Protein AF-B1VE15-F1 (afdb_monomer_lite)

pLDDT: mean 81.89, std 14.72, range [40.34, 94.31]

Sequence (156 aa):
MTAEQAPDRPLWLIVVALVIYGVGLGLASAQLTSLVLKDVPVEQSGQGSATQSTVRQLGSALGAAMAGAMLSAGMAFHSRDLTGTTAQLADAARSSAGSAIPAMRGQGVPGQVLDPVVAAFASGTRWALVSAIAALVIGFLAAFMVSKASRGDVHN

Secondary structure (DSSP, 8-state):
----------HHHHHHHHHHHHHHHHHHHHHHHHHHSTT--GGGHHHHHHHHHHHHHHHHHHHHHHHHHHHHHHHHHHSTT--HHHHHHHHHHHHTTTTHHHHHHHTT--HHHHHHHHHHHHHHHHHHHHHHHHHHHHHHHHHHHHHHHHHHTT--

InterPro domains:
  IPR020846 Major facilitator superfamily domain [PS50850] (1-151)
  IPR036259 MFS transporter superfamily [G3DSA:1.20.1250.20] (5-87)
  IPR036259 MFS transporter superfamily [SSF103473] (7-151)

Foldseek 3Di:
DDDPPPDDPDVVVVVVVVVVVVVVVVVVVVVVVVVQPPPDDPVCVVVSVVVVVVVVVVVVVVLVVLLLVLLLVQLCVLCVPPDDPLSVVLVVCSVVVNPCLVVCVVVVPDCVSSVSSVVSNVRSNVRSVVVVVVVVVVVVVVVVVVVVVVVVVVPD

Radius of gyration: 22.18 Å; chains: 1; bounding box: 49×28×73 Å

Structure (mmCIF, N/CA/C/O backbone):
data_AF-B1VE15-F1
#
_entry.id   AF-B1VE15-F1
#
loop_
_atom_site.group_PDB
_atom_site.id
_atom_site.type_symbol
_atom_site.label_atom_id
_atom_site.label_alt_id
_atom_site.label_comp_id
_atom_site.label_asym_id
_atom_site.label_entity_id
_atom_site.label_seq_id
_atom_site.pdbx_PDB_ins_code
_atom_site.Cartn_x
_atom_site.Cartn_y
_atom_site.Cartn_z
_atom_site.occupancy
_atom_site.B_iso_or_equiv
_atom_site.auth_seq_id
_atom_site.auth_comp_id
_atom_site.auth_asym_id
_atom_site.auth_atom_id
_atom_site.pdbx_PDB_model_num
ATOM 1 N N . MET A 1 1 ? 6.880 -2.997 -36.773 1.00 42.78 1 MET A N 1
ATOM 2 C CA . MET A 1 1 ? 5.668 -2.385 -36.189 1.00 42.78 1 MET A CA 1
ATOM 3 C C . MET A 1 1 ? 4.625 -3.484 -36.055 1.00 42.78 1 MET A C 1
ATOM 5 O O . MET A 1 1 ? 3.838 -3.685 -36.966 1.00 42.78 1 MET A O 1
ATOM 9 N N . THR A 1 2 ? 4.687 -4.269 -34.984 1.00 41.69 2 THR A N 1
ATOM 10 C CA . THR A 1 2 ? 3.755 -5.377 -34.724 1.00 41.69 2 THR A CA 1
ATOM 11 C C . THR A 1 2 ? 3.326 -5.283 -33.272 1.00 41.69 2 THR A C 1
ATOM 13 O O . THR A 1 2 ? 4.162 -5.147 -32.384 1.00 41.69 2 THR A O 1
ATOM 16 N N . ALA A 1 3 ? 2.013 -5.247 -33.091 1.00 40.34 3 ALA A N 1
ATOM 17 C CA . ALA A 1 3 ? 1.316 -5.003 -31.848 1.00 40.34 3 ALA A CA 1
ATOM 18 C C . ALA A 1 3 ? 1.652 -6.056 -30.786 1.00 40.34 3 ALA A C 1
ATOM 20 O O . ALA A 1 3 ? 1.286 -7.220 -30.922 1.00 40.34 3 ALA A O 1
ATOM 21 N N . GLU A 1 4 ? 2.286 -5.624 -29.700 1.00 42.69 4 GLU A N 1
ATOM 22 C CA . GLU A 1 4 ? 2.275 -6.359 -28.439 1.00 42.69 4 GLU A CA 1
ATOM 23 C C . GLU A 1 4 ? 1.023 -5.911 -27.670 1.00 42.69 4 GLU A C 1
ATOM 25 O O . GLU A 1 4 ? 1.048 -5.012 -26.831 1.00 42.69 4 GLU A O 1
ATOM 30 N N . GLN A 1 5 ? -0.130 -6.478 -28.042 1.00 44.19 5 GLN A N 1
ATOM 31 C CA . GLN A 1 5 ? -1.324 -6.414 -27.207 1.00 44.19 5 GLN A CA 1
ATOM 32 C C . GLN A 1 5 ? -1.067 -7.282 -25.973 1.00 44.19 5 GLN A C 1
ATOM 34 O O . GLN A 1 5 ? -1.292 -8.491 -25.985 1.00 44.19 5 GLN A O 1
ATOM 39 N N . ALA A 1 6 ? -0.593 -6.663 -24.892 1.00 49.84 6 ALA A N 1
ATOM 40 C CA . ALA A 1 6 ? -0.838 -7.208 -23.565 1.00 49.84 6 ALA A CA 1
ATOM 41 C C . ALA A 1 6 ? -2.366 -7.354 -23.428 1.00 49.84 6 ALA A C 1
ATOM 43 O O . ALA A 1 6 ? -3.071 -6.390 -23.726 1.00 49.84 6 ALA A O 1
ATOM 44 N N . PRO A 1 7 ? -2.904 -8.528 -23.056 1.00 51.62 7 PRO A N 1
ATOM 45 C CA . PRO A 1 7 ? -4.339 -8.765 -23.081 1.00 51.62 7 PRO A CA 1
ATOM 46 C C . PRO A 1 7 ? -5.034 -7.713 -22.221 1.00 51.62 7 PRO A C 1
ATOM 48 O O . PRO A 1 7 ? -4.758 -7.593 -21.023 1.00 51.62 7 PRO A O 1
ATOM 51 N N . ASP A 1 8 ? -5.903 -6.944 -22.872 1.00 52.78 8 ASP A N 1
ATOM 52 C CA . ASP A 1 8 ? -6.779 -5.950 -22.278 1.00 52.78 8 ASP A CA 1
ATOM 53 C C . ASP A 1 8 ? -7.481 -6.571 -21.068 1.00 52.78 8 ASP A C 1
ATOM 55 O O . ASP A 1 8 ? -8.455 -7.309 -21.212 1.00 52.78 8 ASP A O 1
ATOM 59 N N . ARG A 1 9 ? -7.009 -6.288 -19.845 1.00 62.22 9 ARG A N 1
ATOM 60 C CA . ARG A 1 9 ? -7.892 -6.422 -18.687 1.00 62.22 9 ARG A CA 1
ATOM 61 C C . ARG A 1 9 ? -8.934 -5.332 -18.863 1.00 62.22 9 ARG A C 1
ATOM 63 O O . ARG A 1 9 ? -8.558 -4.158 -18.826 1.00 62.22 9 ARG A O 1
ATOM 70 N N . PRO A 1 10 ? -10.214 -5.677 -19.053 1.00 77.12 10 PRO A N 1
ATOM 71 C CA . PRO A 1 10 ? -11.214 -4.663 -19.280 1.00 77.12 10 PRO A CA 1
ATOM 72 C C . PRO A 1 10 ? -11.221 -3.681 -18.108 1.00 77.12 10 PRO A C 1
ATOM 74 O O . PRO A 1 10 ? -11.454 -4.083 -16.967 1.00 77.12 10 PRO A O 1
ATOM 77 N N . LEU A 1 11 ? -10.978 -2.394 -18.373 1.00 77.69 11 LEU A N 1
ATOM 78 C CA . LEU A 1 11 ? -10.994 -1.351 -17.339 1.00 77.69 11 LEU A CA 1
ATOM 79 C C . LEU A 1 11 ? -12.317 -1.353 -16.556 1.00 77.69 11 LEU A C 1
ATOM 81 O O . LEU A 1 11 ? -12.332 -1.054 -15.365 1.00 77.69 11 LEU A O 1
ATOM 85 N N . TRP A 1 12 ? -13.411 -1.781 -17.193 1.00 84.12 12 TRP A N 1
ATOM 86 C CA . TRP A 1 12 ? -14.711 -1.933 -16.547 1.00 84.12 12 TRP A CA 1
ATOM 87 C C . TRP A 1 12 ? -14.702 -2.942 -15.391 1.00 84.12 12 TRP A C 1
ATOM 89 O O . TRP A 1 12 ? -15.396 -2.710 -14.408 1.00 84.12 12 TRP A O 1
ATOM 99 N N . LEU A 1 13 ? -13.890 -4.007 -15.435 1.00 84.75 13 LEU A N 1
ATOM 100 C CA . LEU A 1 13 ? -13.766 -4.946 -14.311 1.00 84.75 13 LEU A CA 1
ATOM 101 C C . LEU A 1 13 ? -13.132 -4.276 -13.092 1.00 84.75 13 LEU A C 1
ATOM 103 O O . LEU A 1 13 ? -13.568 -4.508 -11.968 1.00 84.75 13 LEU A O 1
ATOM 107 N N . ILE A 1 14 ? -12.127 -3.425 -13.314 1.00 80.81 14 ILE A N 1
ATOM 108 C CA . ILE A 1 14 ? -11.476 -2.658 -12.246 1.00 80.81 14 ILE A CA 1
ATOM 109 C C . ILE A 1 14 ? -12.481 -1.674 -11.640 1.00 80.81 14 ILE A C 1
ATOM 111 O O . ILE A 1 14 ? -12.610 -1.609 -10.419 1.00 80.81 14 ILE A O 1
ATOM 115 N N . VAL A 1 15 ? -13.237 -0.965 -12.486 1.00 86.25 15 VAL A N 1
ATOM 116 C CA . VAL A 1 15 ? -14.290 -0.034 -12.050 1.00 86.25 15 VAL A CA 1
ATOM 117 C C . VAL A 1 15 ? -15.361 -0.759 -11.235 1.00 86.25 15 VAL A C 1
ATOM 119 O O . VAL A 1 15 ? -15.682 -0.321 -10.135 1.00 86.25 15 VAL A O 1
ATOM 122 N N . VAL A 1 16 ? -15.879 -1.890 -11.720 1.00 90.75 16 VAL A N 1
ATOM 123 C CA . VAL A 1 16 ? -16.897 -2.679 -11.008 1.00 90.75 16 VAL A CA 1
ATOM 124 C C . VAL A 1 16 ? -16.363 -3.194 -9.670 1.00 90.75 16 VAL A C 1
ATOM 126 O O . VAL A 1 16 ? -17.049 -3.073 -8.656 1.00 90.75 16 VAL A O 1
ATOM 129 N N . ALA A 1 17 ? -15.129 -3.702 -9.629 1.00 85.44 17 ALA A N 1
ATOM 130 C CA . ALA A 1 17 ? -14.503 -4.142 -8.385 1.00 85.44 17 ALA A CA 1
ATOM 131 C C . ALA A 1 17 ? -14.350 -2.991 -7.373 1.00 85.44 17 ALA A C 1
ATOM 133 O O . ALA A 1 17 ? -14.656 -3.169 -6.195 1.00 85.44 17 ALA A O 1
ATOM 134 N N . LEU A 1 18 ? -13.942 -1.801 -7.831 1.00 84.81 18 LEU A N 1
ATOM 135 C CA . LEU A 1 18 ? -13.853 -0.588 -7.009 1.00 84.81 18 LEU A CA 1
ATOM 136 C C . LEU A 1 18 ? -15.219 -0.134 -6.488 1.00 84.81 18 LEU A C 1
ATOM 138 O O . LEU A 1 18 ? -15.315 0.257 -5.326 1.00 84.81 18 LEU A O 1
ATOM 142 N N . VAL A 1 19 ? -16.271 -0.210 -7.308 1.00 90.31 19 VAL A N 1
ATOM 143 C CA . VAL A 1 19 ? -17.644 0.121 -6.895 1.00 90.31 19 VAL A CA 1
ATOM 144 C C . VAL A 1 19 ? -18.121 -0.839 -5.810 1.00 90.31 19 VAL A C 1
ATOM 146 O O . VAL A 1 19 ? -18.572 -0.389 -4.759 1.00 90.31 19 VAL A O 1
ATOM 149 N N . ILE A 1 20 ? -17.976 -2.150 -6.018 1.00 90.94 20 ILE A N 1
ATOM 150 C CA . ILE A 1 20 ? -18.370 -3.165 -5.029 1.00 90.94 20 ILE A CA 1
ATOM 151 C C . ILE A 1 20 ? -17.588 -2.974 -3.725 1.00 90.94 20 ILE A C 1
ATOM 153 O O . ILE A 1 20 ? -18.182 -2.979 -2.645 1.00 90.94 20 ILE A O 1
ATOM 157 N N . TYR A 1 21 ? -16.274 -2.752 -3.819 1.00 82.06 21 TYR A N 1
ATOM 158 C CA . TYR A 1 21 ? -15.430 -2.464 -2.662 1.00 82.06 21 TYR A CA 1
ATOM 159 C C . TYR A 1 21 ? -15.886 -1.197 -1.925 1.00 82.06 21 TYR A C 1
ATOM 161 O O . TYR A 1 21 ? -16.049 -1.231 -0.709 1.00 82.06 21 TYR A O 1
ATOM 169 N N . GLY A 1 22 ? -16.151 -0.102 -2.644 1.00 84.69 22 GLY A N 1
ATOM 170 C CA . GLY A 1 22 ? -16.609 1.160 -2.063 1.00 84.69 22 GLY A CA 1
ATOM 171 C C . GLY A 1 22 ? -17.968 1.043 -1.371 1.00 84.69 22 GLY A C 1
ATOM 172 O O . GLY A 1 22 ? -18.136 1.551 -0.264 1.00 84.69 22 GLY A O 1
ATOM 173 N N . VAL A 1 23 ? -18.914 0.320 -1.976 1.00 86.75 23 VAL A N 1
ATOM 174 C CA . VAL A 1 23 ? -20.232 0.054 -1.378 1.00 86.75 23 VAL A CA 1
ATOM 175 C C . VAL A 1 23 ? -20.091 -0.794 -0.114 1.00 86.75 23 VAL A C 1
ATOM 177 O O . VAL A 1 23 ? -20.632 -0.427 0.930 1.00 86.75 23 VAL A O 1
ATOM 180 N N . GLY A 1 24 ? -19.329 -1.889 -0.170 1.00 81.38 24 GLY A N 1
ATOM 181 C CA . GLY A 1 24 ? -19.087 -2.746 0.993 1.00 81.38 24 GLY A CA 1
ATOM 182 C C . GLY A 1 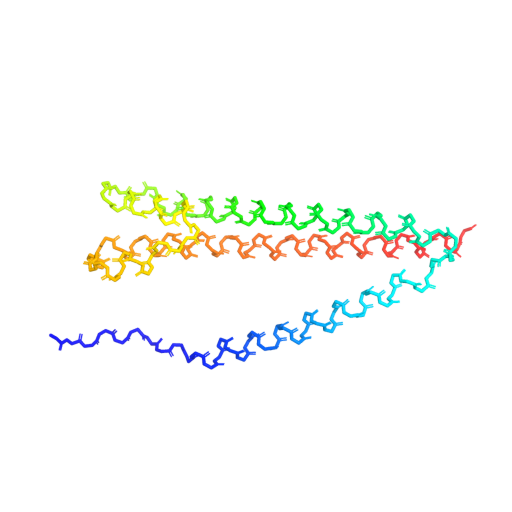24 ? -18.398 -1.996 2.135 1.00 81.38 24 GLY A C 1
ATOM 183 O O . GLY A 1 24 ? -18.829 -2.083 3.286 1.00 81.38 24 GLY A O 1
ATOM 184 N N . LEU A 1 25 ? -17.376 -1.201 1.810 1.00 80.31 25 LEU A N 1
ATOM 185 C CA . LEU A 1 25 ? -16.649 -0.374 2.771 1.00 80.31 25 LEU A CA 1
ATOM 186 C C . LEU A 1 25 ? -17.558 0.694 3.403 1.00 80.31 25 LEU A C 1
ATOM 188 O O . LEU A 1 25 ? -17.500 0.906 4.614 1.00 80.31 25 LEU A O 1
ATOM 192 N N . GLY A 1 26 ? -18.429 1.328 2.611 1.00 79.62 26 GLY A N 1
ATOM 193 C CA . GLY A 1 26 ? -19.396 2.318 3.089 1.00 79.62 26 GLY A CA 1
ATOM 194 C C . GLY A 1 26 ? -20.421 1.724 4.055 1.00 79.62 26 GLY A C 1
ATOM 195 O O . GLY A 1 26 ? -20.639 2.273 5.136 1.00 79.62 26 GLY A O 1
ATOM 196 N N . LEU A 1 27 ? -20.992 0.564 3.713 1.00 76.31 27 LEU A N 1
ATOM 197 C CA . LEU A 1 27 ? -21.938 -0.147 4.578 1.00 76.31 27 LEU A CA 1
ATOM 198 C C . LEU A 1 27 ? -21.280 -0.597 5.891 1.00 76.31 27 LEU A C 1
ATOM 200 O O . LEU A 1 27 ? -21.853 -0.396 6.963 1.00 76.31 27 LEU A O 1
ATOM 204 N N . ALA A 1 28 ? -20.064 -1.146 5.830 1.00 72.81 28 ALA A N 1
ATOM 205 C CA . ALA A 1 28 ? -19.319 -1.555 7.020 1.00 72.81 28 ALA A CA 1
ATOM 206 C C . ALA A 1 28 ? -18.996 -0.363 7.938 1.00 72.81 28 ALA A C 1
ATOM 208 O O . ALA A 1 28 ? -19.206 -0.433 9.151 1.00 72.81 28 ALA A O 1
ATOM 209 N N . SER A 1 29 ? -18.535 0.752 7.362 1.00 67.19 29 SER A N 1
ATOM 210 C CA . SER A 1 29 ? -18.187 1.957 8.122 1.00 67.19 29 SER A CA 1
ATOM 211 C C . SER A 1 29 ? -19.412 2.614 8.772 1.00 67.19 29 SER A C 1
ATOM 213 O O . SER A 1 29 ? -19.316 3.115 9.896 1.00 67.19 29 SER A O 1
ATOM 215 N N . ALA A 1 30 ? -20.563 2.603 8.092 1.00 63.97 30 ALA A N 1
ATOM 216 C CA . ALA A 1 30 ? -21.812 3.136 8.631 1.00 63.97 30 ALA A CA 1
ATOM 217 C C . ALA A 1 30 ? -22.303 2.312 9.834 1.00 63.97 30 ALA A C 1
ATOM 219 O O . ALA A 1 30 ? -22.587 2.873 10.892 1.00 63.97 30 ALA A O 1
ATOM 220 N N . GLN A 1 31 ? -22.321 0.979 9.712 1.00 59.81 31 GLN A N 1
ATOM 221 C CA . GLN A 1 31 ? -22.817 0.093 10.773 1.00 59.81 31 GLN A CA 1
ATOM 222 C C . GLN A 1 31 ? -21.912 0.081 12.015 1.00 59.81 31 GLN A C 1
ATOM 224 O O . GLN A 1 31 ? -22.415 0.043 13.139 1.00 59.81 31 GLN A O 1
ATOM 229 N N . LEU A 1 32 ? -20.588 0.180 11.840 1.00 57.94 32 LEU A N 1
ATOM 230 C CA . LEU A 1 32 ? -19.645 0.256 12.962 1.00 57.94 32 LEU A CA 1
ATOM 231 C C . LEU A 1 32 ? -19.869 1.514 13.818 1.00 57.94 32 LEU A C 1
ATOM 233 O O . LEU A 1 32 ? -19.794 1.45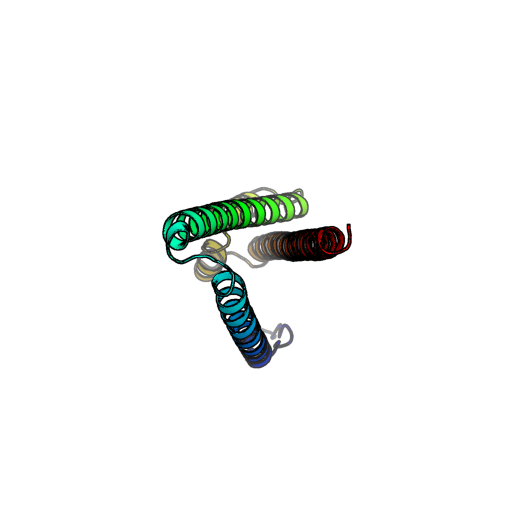2 15.042 1.00 57.94 32 LEU A O 1
ATOM 237 N N . THR A 1 33 ? -20.198 2.641 13.181 1.00 59.72 33 THR A N 1
ATOM 238 C CA . THR A 1 33 ? -20.452 3.913 13.877 1.00 59.72 33 THR A CA 1
ATOM 239 C C . THR A 1 33 ? -21.720 3.838 14.733 1.00 59.72 33 THR A C 1
ATOM 241 O O . THR A 1 33 ? -21.715 4.279 15.882 1.00 59.72 33 THR A O 1
ATOM 244 N N . SER A 1 34 ? -22.791 3.229 14.212 1.00 56.78 34 SER A N 1
ATOM 245 C CA . SER A 1 34 ? -24.051 3.056 14.949 1.00 56.78 34 SER A CA 1
ATOM 246 C C . SER A 1 34 ? -23.948 2.073 16.119 1.00 56.78 34 SER A C 1
ATOM 248 O O . SER A 1 34 ? -24.633 2.260 17.121 1.00 56.78 34 SER A O 1
ATOM 250 N N . LEU A 1 35 ? -23.093 1.049 16.024 1.00 57.03 35 LEU A N 1
ATOM 251 C CA . LEU A 1 35 ? -22.870 0.087 17.111 1.00 57.03 35 LEU A CA 1
ATOM 252 C C . LEU A 1 35 ? -22.072 0.683 18.278 1.00 57.03 35 LEU A C 1
ATOM 254 O O . LEU A 1 35 ? -22.370 0.377 19.426 1.00 57.03 35 LEU A O 1
ATOM 258 N N . VAL A 1 36 ? -21.093 1.551 18.006 1.00 54.94 36 VAL A N 1
ATOM 259 C CA . VAL A 1 36 ? -20.239 2.149 19.050 1.00 54.94 36 VAL A CA 1
ATOM 260 C C . VAL A 1 36 ? -20.978 3.198 19.890 1.00 54.94 36 VAL A C 1
ATOM 262 O O . VAL A 1 36 ? -20.699 3.335 21.077 1.00 54.94 36 VAL A O 1
ATOM 265 N N . LEU A 1 37 ? -21.940 3.926 19.314 1.00 53.16 37 LEU A N 1
ATOM 266 C CA . LEU A 1 37 ? -22.661 4.993 20.025 1.00 53.16 37 LEU A CA 1
ATOM 267 C C . LEU A 1 37 ? -23.848 4.511 20.871 1.00 53.16 37 LEU A C 1
ATOM 269 O O . LEU A 1 37 ? -24.384 5.297 21.647 1.00 53.16 37 LEU A O 1
ATOM 273 N N . LYS A 1 38 ? -24.278 3.253 20.723 1.00 51.66 38 LYS A N 1
ATOM 274 C CA . LYS A 1 38 ? -25.474 2.744 21.409 1.00 51.66 38 LYS A CA 1
ATOM 275 C C . LYS A 1 38 ? -25.295 2.641 22.930 1.00 51.66 38 LYS A C 1
ATOM 277 O O . LYS A 1 38 ? -26.267 2.827 23.655 1.00 51.66 38 LYS A O 1
ATOM 282 N N . ASP A 1 39 ? -24.071 2.396 23.396 1.00 53.72 39 ASP A N 1
ATOM 283 C CA . ASP A 1 39 ? -23.802 2.008 24.787 1.00 53.72 39 ASP A CA 1
ATOM 284 C C . ASP A 1 39 ? -23.015 3.068 25.591 1.00 53.72 39 ASP A C 1
ATOM 286 O O . ASP A 1 39 ? -22.520 2.772 26.677 1.00 53.72 39 ASP A O 1
ATOM 290 N N . VAL A 1 40 ? -22.886 4.310 25.093 1.00 55.72 40 VAL A N 1
ATOM 291 C CA . VAL A 1 40 ? -22.119 5.374 25.776 1.00 55.72 40 VAL A CA 1
ATOM 292 C C . VAL A 1 40 ? -23.060 6.363 26.486 1.00 55.72 40 VAL A C 1
ATOM 294 O O . VAL A 1 40 ? -23.796 7.084 25.809 1.00 55.72 40 VAL A O 1
ATOM 297 N N . PRO A 1 41 ? -23.028 6.456 27.833 1.00 58.28 41 PRO A N 1
ATOM 298 C CA . PRO A 1 41 ? -23.737 7.489 28.588 1.00 58.28 41 PRO A CA 1
ATOM 299 C C . PRO A 1 41 ? -23.366 8.889 28.088 1.00 58.28 41 PRO A C 1
ATOM 301 O O . PRO A 1 41 ? -22.194 9.172 27.812 1.00 58.28 41 PRO A O 1
ATOM 304 N N . VAL A 1 42 ? -24.354 9.777 27.979 1.00 62.03 42 VAL A N 1
ATOM 305 C CA . VAL A 1 42 ? -24.212 11.092 27.329 1.00 62.03 42 VAL A CA 1
ATOM 306 C C . VAL A 1 42 ? -23.100 11.926 27.982 1.00 62.03 42 VAL A C 1
ATOM 308 O O . VAL A 1 42 ? -22.356 12.612 27.276 1.00 62.03 42 VAL A O 1
ATOM 311 N N . GLU A 1 43 ? -22.899 11.782 29.296 1.00 66.31 43 GLU A N 1
ATOM 312 C CA . GLU A 1 43 ? -21.869 12.474 30.082 1.00 66.31 43 GLU A CA 1
ATOM 313 C C . GLU A 1 43 ? -20.423 12.054 29.746 1.00 66.31 43 GLU A C 1
ATOM 315 O O . GLU A 1 43 ? -19.497 12.836 29.958 1.00 66.31 43 GLU A O 1
ATOM 320 N N . GLN A 1 44 ? -20.199 10.850 29.204 1.00 64.88 44 GLN A N 1
ATOM 321 C CA . GLN A 1 44 ? -18.858 10.331 28.863 1.00 64.88 44 GLN A CA 1
ATOM 322 C C . GLN A 1 44 ? -18.574 10.325 27.353 1.00 64.88 44 GLN A C 1
ATOM 324 O O . GLN A 1 44 ? -17.449 10.051 26.923 1.00 64.88 44 GLN A O 1
ATOM 329 N N . SER A 1 45 ? -19.569 10.687 26.540 1.00 70.75 45 SER A N 1
ATOM 330 C CA . SER A 1 45 ? -19.489 10.723 25.073 1.00 70.75 45 SER A CA 1
ATOM 331 C C . SER A 1 45 ? -18.319 11.565 24.540 1.00 70.75 45 SER A C 1
ATOM 333 O O . SER A 1 45 ? -17.676 11.178 23.563 1.00 70.75 45 SER A O 1
ATOM 335 N N . GLY A 1 46 ? -17.975 12.667 25.219 1.00 78.94 46 GLY A N 1
ATOM 336 C CA . GLY A 1 46 ? -16.839 13.522 24.862 1.00 78.94 46 GLY A CA 1
ATOM 337 C C . GLY A 1 46 ? -15.479 12.831 25.013 1.00 78.94 46 GLY A C 1
ATOM 338 O O . GLY A 1 46 ? -14.646 12.903 24.109 1.00 78.94 46 GLY A O 1
ATOM 339 N N . GLN A 1 47 ? -15.262 12.106 26.115 1.00 80.06 47 GLN A N 1
ATOM 340 C CA . GLN A 1 47 ? -14.014 11.365 26.351 1.00 80.06 47 GLN A CA 1
ATOM 341 C C . GLN A 1 47 ? -13.918 10.119 25.456 1.00 80.06 47 GLN A C 1
ATOM 343 O O . GLN A 1 47 ? -12.850 9.825 24.907 1.00 80.06 47 GLN A O 1
ATOM 348 N N . GLY A 1 48 ? -15.045 9.428 25.242 1.00 77.31 48 GLY A N 1
ATOM 349 C CA . GLY A 1 48 ? -15.138 8.296 24.316 1.00 77.31 48 GLY A CA 1
ATOM 350 C C . GLY A 1 48 ? -14.822 8.693 22.871 1.00 77.31 48 GLY A C 1
ATOM 351 O O . GLY A 1 48 ? -13.983 8.065 22.224 1.00 77.31 48 GLY A O 1
ATOM 352 N N . SER A 1 49 ? -15.406 9.794 22.388 1.00 78.50 49 SER A N 1
ATOM 353 C CA . SER A 1 49 ? -15.164 10.318 21.036 1.00 78.50 49 SER A CA 1
ATOM 354 C C . SER A 1 49 ? -13.717 10.791 20.836 1.00 78.50 49 SER A C 1
ATOM 356 O O . SER A 1 49 ? -13.095 10.482 19.814 1.00 78.50 49 SER A O 1
ATOM 358 N N . ALA A 1 50 ? -13.125 11.465 21.832 1.00 83.25 50 ALA A N 1
ATOM 359 C CA . ALA A 1 50 ? -11.719 11.877 21.786 1.00 83.25 50 ALA A CA 1
ATOM 360 C C . ALA A 1 50 ? -10.763 10.672 21.691 1.00 83.25 50 ALA A C 1
ATOM 362 O O . ALA A 1 50 ? -9.828 10.668 20.880 1.00 83.25 50 ALA A O 1
ATOM 363 N N . THR A 1 51 ? -11.034 9.616 22.462 1.00 85.94 51 THR A N 1
ATOM 364 C CA . THR A 1 51 ? -10.252 8.372 22.437 1.00 85.94 51 THR A CA 1
ATOM 365 C C . THR A 1 51 ? -10.404 7.659 21.095 1.00 85.94 51 THR A C 1
ATOM 367 O O . THR A 1 51 ? -9.406 7.304 20.467 1.00 85.94 51 THR A O 1
ATOM 370 N N . GLN A 1 52 ? -11.635 7.526 20.592 1.00 77.94 52 GLN A N 1
ATOM 371 C CA . GLN A 1 52 ? -11.915 6.915 19.290 1.00 77.94 52 GLN A CA 1
ATOM 372 C C . GLN A 1 52 ? -11.221 7.664 18.142 1.00 77.94 52 GLN A C 1
ATOM 374 O O . GLN A 1 52 ? -10.634 7.040 17.254 1.00 77.94 52 GLN A O 1
ATOM 379 N N . SER A 1 53 ? -11.242 9.000 18.163 1.00 86.50 53 SER A N 1
ATOM 380 C CA . SER A 1 53 ? -10.547 9.823 17.169 1.00 86.50 53 SER A CA 1
ATOM 381 C C . SER A 1 53 ? -9.033 9.616 17.224 1.00 86.50 53 SER A C 1
ATOM 383 O O . SER A 1 53 ? -8.405 9.415 16.185 1.00 86.50 53 SER A O 1
ATOM 385 N N . THR A 1 54 ? -8.453 9.583 18.425 1.00 89.75 54 THR A N 1
ATOM 386 C CA . THR A 1 54 ? -7.015 9.351 18.623 1.00 89.75 54 THR A CA 1
ATOM 387 C C . THR A 1 54 ? -6.599 7.974 18.109 1.00 89.75 54 THR A C 1
ATOM 389 O O . THR A 1 54 ? -5.645 7.869 17.339 1.00 89.75 54 THR A O 1
ATOM 392 N N . VAL A 1 55 ? -7.356 6.923 18.442 1.00 88.00 55 VAL A N 1
ATOM 393 C CA . VAL A 1 55 ? -7.120 5.559 17.938 1.00 88.00 55 VAL A CA 1
ATOM 394 C C . VAL A 1 55 ? -7.196 5.522 16.413 1.00 88.00 55 VAL A C 1
ATOM 396 O O . VAL A 1 55 ? -6.339 4.918 15.769 1.00 88.00 55 VAL A O 1
ATOM 399 N N . ARG A 1 56 ? -8.173 6.208 15.812 1.00 84.88 56 ARG A N 1
ATOM 400 C CA . ARG A 1 56 ? -8.305 6.279 14.351 1.00 84.88 56 ARG A CA 1
ATOM 401 C C . ARG A 1 56 ? -7.136 7.021 13.700 1.00 84.88 56 ARG A C 1
ATOM 403 O O . ARG A 1 56 ? -6.639 6.571 12.670 1.00 84.88 56 ARG A O 1
ATOM 410 N N . GLN A 1 57 ? -6.691 8.132 14.281 1.00 92.69 57 GLN A N 1
ATOM 411 C CA . GLN A 1 57 ? -5.547 8.894 13.775 1.00 92.69 57 GLN A CA 1
ATOM 412 C C . GLN A 1 57 ? -4.258 8.072 13.863 1.00 92.69 57 GLN A C 1
ATOM 414 O O . GLN A 1 57 ? -3.574 7.910 12.851 1.00 92.69 57 GLN A O 1
ATOM 419 N N . LEU A 1 58 ? -3.983 7.466 15.021 1.00 93.44 58 LEU A N 1
ATOM 420 C CA . LEU A 1 58 ? -2.845 6.564 15.202 1.00 93.44 58 LEU A CA 1
ATOM 421 C C . LEU A 1 58 ? -2.906 5.384 14.229 1.00 93.44 58 LEU A C 1
ATOM 423 O O . LEU A 1 58 ? -1.921 5.094 13.555 1.00 93.44 58 LEU A O 1
ATOM 427 N N . GLY A 1 59 ? -4.076 4.760 14.082 1.00 88.50 59 GLY A N 1
ATOM 428 C CA . GLY A 1 59 ? -4.301 3.680 13.126 1.00 88.50 59 GLY A CA 1
ATOM 429 C C . GLY A 1 59 ? -4.011 4.098 11.683 1.00 88.50 59 GLY A C 1
ATOM 430 O O . GLY A 1 59 ? -3.332 3.370 10.963 1.00 88.50 59 GLY A O 1
ATOM 431 N N . SER A 1 60 ? -4.458 5.288 11.265 1.00 89.44 60 SER A N 1
ATOM 432 C CA . SER A 1 60 ? -4.189 5.800 9.913 1.00 89.44 60 SER A CA 1
ATOM 433 C C . SER A 1 60 ? -2.705 6.077 9.666 1.00 89.44 60 SER A C 1
ATOM 435 O O . SER A 1 60 ? -2.185 5.705 8.614 1.00 89.44 60 SER A O 1
ATOM 437 N N . ALA A 1 61 ? -2.007 6.664 10.644 1.00 93.81 61 ALA A N 1
ATOM 438 C CA . ALA A 1 61 ? -0.583 6.959 10.540 1.00 93.81 61 ALA A CA 1
ATOM 439 C C . ALA A 1 61 ? 0.251 5.670 10.488 1.00 93.81 61 ALA A C 1
ATOM 441 O O . ALA A 1 61 ? 1.098 5.512 9.608 1.00 93.81 61 ALA A O 1
ATOM 442 N N . LEU A 1 62 ? -0.037 4.716 11.381 1.00 93.19 62 LEU A N 1
ATOM 443 C CA . LEU A 1 62 ? 0.619 3.408 11.408 1.00 93.19 62 LEU A CA 1
ATOM 444 C C . LEU A 1 62 ? 0.341 2.610 10.131 1.00 93.19 62 LEU A C 1
ATOM 446 O O . LEU A 1 62 ? 1.262 2.026 9.565 1.00 93.19 62 LEU A O 1
ATOM 450 N N . GLY A 1 63 ? -0.900 2.623 9.639 1.00 90.31 63 GLY A N 1
ATOM 451 C CA . GLY A 1 63 ? -1.273 1.955 8.394 1.00 90.31 63 GLY A CA 1
ATOM 452 C C . GLY A 1 63 ? -0.525 2.513 7.183 1.00 90.31 63 GLY A C 1
ATOM 453 O O . GLY A 1 63 ? 0.043 1.745 6.406 1.00 90.31 63 GLY A O 1
ATOM 454 N N . ALA A 1 64 ? -0.460 3.842 7.049 1.00 91.25 64 ALA A N 1
ATOM 455 C CA . ALA A 1 64 ? 0.282 4.494 5.971 1.00 91.25 64 ALA A CA 1
ATOM 456 C C . ALA A 1 64 ? 1.791 4.200 6.051 1.00 91.25 64 ALA A C 1
ATOM 458 O O . ALA A 1 64 ? 2.408 3.859 5.038 1.00 91.25 64 ALA A O 1
ATOM 459 N N . ALA A 1 65 ? 2.375 4.264 7.253 1.00 94.31 65 ALA A N 1
ATOM 460 C CA . ALA A 1 65 ? 3.783 3.944 7.476 1.00 94.31 65 ALA A CA 1
ATOM 461 C C . ALA A 1 65 ? 4.098 2.480 7.128 1.00 94.31 65 ALA A C 1
ATOM 463 O O . ALA A 1 65 ? 5.071 2.205 6.423 1.00 94.31 65 ALA A O 1
ATOM 464 N N . MET A 1 66 ? 3.251 1.543 7.561 1.00 93.50 66 MET A N 1
ATOM 465 C CA . MET A 1 66 ? 3.415 0.120 7.268 1.00 93.50 66 MET A CA 1
ATOM 466 C C . MET A 1 66 ? 3.293 -0.161 5.766 1.00 93.50 66 MET A C 1
ATOM 468 O O . MET A 1 66 ? 4.137 -0.863 5.209 1.00 93.50 66 MET A O 1
ATOM 472 N N . ALA A 1 67 ? 2.300 0.422 5.088 1.00 90.88 67 ALA A N 1
ATOM 473 C CA . ALA A 1 67 ? 2.127 0.267 3.644 1.00 90.88 67 ALA A CA 1
ATOM 474 C C . ALA A 1 67 ? 3.345 0.794 2.865 1.00 90.88 67 ALA A C 1
ATOM 476 O O . ALA A 1 67 ? 3.855 0.104 1.980 1.00 90.88 67 ALA A O 1
ATOM 477 N N . GLY A 1 68 ? 3.856 1.975 3.232 1.00 92.00 68 GLY A N 1
ATOM 478 C CA . GLY A 1 68 ? 5.064 2.549 2.636 1.00 92.00 68 GLY A CA 1
ATOM 479 C C . GLY A 1 68 ? 6.311 1.695 2.880 1.00 92.00 68 GLY A C 1
ATOM 480 O O . GLY A 1 68 ? 7.090 1.463 1.952 1.00 92.00 68 GLY A O 1
ATOM 481 N N . ALA A 1 69 ? 6.479 1.166 4.096 1.00 93.69 69 ALA A N 1
ATOM 482 C CA . ALA A 1 69 ? 7.582 0.270 4.441 1.00 93.69 69 ALA A CA 1
ATOM 483 C C . ALA A 1 69 ? 7.532 -1.042 3.641 1.00 93.69 69 ALA A C 1
ATOM 485 O O . ALA A 1 69 ? 8.557 -1.478 3.117 1.00 93.69 69 ALA A O 1
ATOM 486 N N . MET A 1 70 ? 6.349 -1.641 3.489 1.00 94.12 70 MET A N 1
ATOM 487 C CA . MET A 1 70 ? 6.158 -2.894 2.751 1.00 94.12 70 MET A CA 1
ATOM 488 C C . MET A 1 70 ? 6.328 -2.714 1.241 1.00 94.12 70 MET A C 1
ATOM 490 O O . MET A 1 70 ? 6.966 -3.550 0.601 1.00 94.12 70 MET A O 1
ATOM 494 N N . LEU A 1 71 ? 5.854 -1.593 0.684 1.00 93.25 71 LEU A N 1
ATOM 495 C CA . LEU A 1 71 ? 6.142 -1.191 -0.697 1.00 93.25 71 LEU A CA 1
ATOM 496 C C . LEU A 1 71 ? 7.654 -1.070 -0.921 1.00 93.25 71 LEU A C 1
ATOM 498 O O . LEU A 1 71 ? 8.199 -1.663 -1.852 1.00 93.25 71 LEU A O 1
ATOM 502 N N . SER A 1 72 ? 8.326 -0.332 -0.034 1.00 91.88 72 SER A N 1
ATOM 503 C CA . SER A 1 72 ? 9.778 -0.152 -0.038 1.00 91.88 72 SER A CA 1
ATOM 504 C C . SER A 1 72 ? 10.530 -1.475 -0.001 1.00 91.88 72 SER A C 1
ATOM 506 O O . SER A 1 72 ? 11.419 -1.699 -0.819 1.00 91.88 72 SER A O 1
ATOM 508 N N . ALA A 1 73 ? 10.184 -2.336 0.955 1.00 91.94 73 ALA A N 1
ATOM 509 C CA . ALA A 1 73 ? 10.843 -3.614 1.157 1.00 91.94 73 ALA A CA 1
ATOM 510 C C . ALA A 1 73 ? 10.624 -4.531 -0.049 1.00 91.94 73 ALA A C 1
ATOM 512 O O . ALA A 1 73 ? 11.589 -5.060 -0.595 1.00 91.94 73 ALA A O 1
ATOM 513 N N . GLY A 1 74 ? 9.379 -4.669 -0.515 1.00 91.00 74 GLY A N 1
ATOM 514 C CA . GLY A 1 74 ? 9.052 -5.514 -1.661 1.00 91.00 74 GLY A CA 1
ATOM 515 C C . GLY A 1 74 ? 9.728 -5.052 -2.953 1.00 91.00 74 GLY A C 1
ATOM 516 O O . GLY A 1 74 ? 10.223 -5.890 -3.708 1.00 91.00 74 GLY A O 1
ATOM 517 N N . MET A 1 75 ? 9.843 -3.738 -3.174 1.00 91.88 75 MET A N 1
ATOM 518 C CA . MET A 1 75 ? 10.623 -3.215 -4.295 1.00 91.88 75 MET A CA 1
ATOM 519 C C . MET A 1 75 ? 12.112 -3.537 -4.127 1.00 91.88 75 MET A C 1
ATOM 521 O O . MET A 1 75 ? 12.707 -4.091 -5.045 1.00 91.88 75 MET A O 1
ATOM 525 N N . ALA A 1 76 ? 12.690 -3.279 -2.948 1.00 87.50 76 ALA A N 1
ATOM 526 C CA . ALA A 1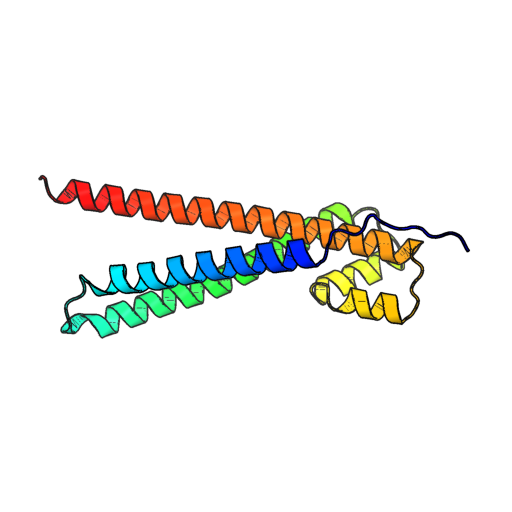 76 ? 14.102 -3.537 -2.664 1.00 87.50 76 ALA A CA 1
ATOM 527 C C . ALA A 1 76 ? 14.491 -5.017 -2.813 1.00 87.50 76 ALA A C 1
ATOM 529 O O . ALA A 1 76 ? 15.625 -5.316 -3.177 1.00 87.50 76 ALA A O 1
ATOM 530 N N . PHE A 1 77 ? 13.573 -5.953 -2.549 1.00 87.06 77 PHE A N 1
ATOM 531 C CA . PHE A 1 77 ? 13.793 -7.381 -2.794 1.00 87.06 77 PHE A CA 1
ATOM 532 C C . PHE A 1 77 ? 13.878 -7.720 -4.283 1.00 87.06 77 PHE A C 1
ATOM 534 O O . PHE A 1 77 ? 14.671 -8.577 -4.659 1.00 87.06 77 PHE A O 1
ATOM 541 N N . HIS A 1 78 ? 13.068 -7.069 -5.116 1.00 83.31 78 HIS A N 1
ATOM 542 C CA . HIS A 1 78 ? 12.979 -7.367 -6.546 1.00 83.31 78 HIS A CA 1
ATOM 543 C C . HIS A 1 78 ? 13.927 -6.515 -7.401 1.00 83.31 78 HIS A C 1
ATOM 545 O O . HIS A 1 78 ? 14.205 -6.863 -8.542 1.00 83.31 78 HIS A O 1
ATOM 551 N N . SER A 1 79 ? 14.447 -5.417 -6.849 1.00 85.00 79 SER A N 1
ATOM 552 C CA . SER A 1 79 ? 15.390 -4.525 -7.520 1.00 85.00 79 SER A CA 1
ATOM 553 C C . SER A 1 79 ? 16.862 -4.849 -7.240 1.00 85.00 79 SER A C 1
ATOM 555 O O . SER A 1 79 ? 17.722 -4.073 -7.646 1.00 85.00 79 SER A O 1
ATOM 557 N N . ARG A 1 80 ? 17.173 -5.944 -6.528 1.00 84.12 80 ARG A N 1
ATOM 558 C CA . ARG A 1 80 ? 18.551 -6.279 -6.102 1.00 84.12 80 ARG A CA 1
ATOM 559 C C . ARG A 1 80 ? 19.526 -6.441 -7.263 1.00 84.12 80 ARG A C 1
ATOM 561 O O . ARG A 1 80 ? 20.681 -6.060 -7.131 1.00 84.12 80 ARG A O 1
ATOM 568 N N . ASP A 1 81 ? 19.036 -6.969 -8.377 1.00 86.62 81 ASP A N 1
ATOM 569 C CA . ASP A 1 81 ? 19.840 -7.235 -9.570 1.00 86.62 81 ASP A CA 1
ATOM 570 C C . ASP A 1 81 ? 19.812 -6.065 -10.569 1.00 86.62 81 ASP A C 1
ATOM 572 O O . ASP A 1 81 ? 20.484 -6.097 -11.601 1.00 86.62 81 ASP A O 1
ATOM 576 N N . LEU A 1 82 ? 19.042 -5.007 -10.277 1.00 88.81 82 LEU A N 1
ATOM 577 C CA . LEU A 1 82 ? 19.023 -3.805 -11.104 1.00 88.81 82 LEU A CA 1
ATOM 578 C C . LEU A 1 82 ? 20.303 -3.015 -10.858 1.00 88.81 82 LEU A C 1
ATOM 580 O O . LEU A 1 82 ? 20.685 -2.741 -9.723 1.00 88.81 82 LEU A O 1
ATOM 584 N N . THR A 1 83 ? 20.951 -2.605 -11.941 1.00 90.25 83 THR A N 1
ATOM 585 C CA . THR A 1 83 ? 22.206 -1.852 -11.894 1.00 90.25 83 THR A CA 1
ATOM 586 C C . THR A 1 83 ? 22.133 -0.618 -12.791 1.00 90.25 83 THR A C 1
ATOM 588 O O . THR A 1 83 ? 21.231 -0.473 -13.621 1.00 90.25 83 THR A O 1
ATOM 591 N N . GLY A 1 84 ? 23.064 0.317 -12.584 1.00 91.00 84 GLY A N 1
ATOM 592 C CA . GLY A 1 84 ? 23.184 1.530 -13.393 1.00 91.00 84 GLY A CA 1
ATOM 593 C C . GLY A 1 84 ? 21.921 2.397 -13.390 1.00 91.00 84 GLY A C 1
ATOM 594 O O . GLY A 1 84 ? 21.288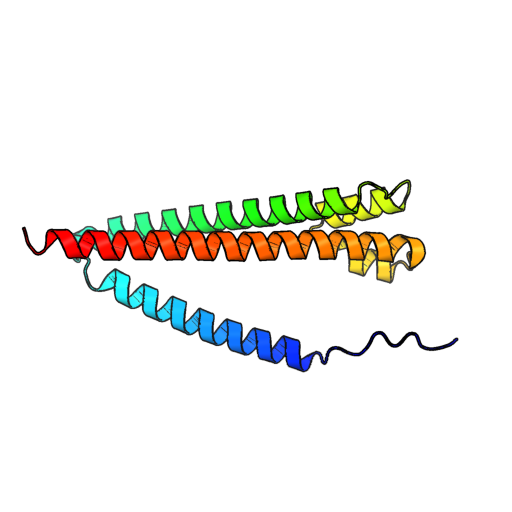 2.610 -12.354 1.00 91.00 84 GLY A O 1
ATOM 595 N N . THR A 1 85 ? 21.548 2.901 -14.566 1.00 90.38 85 THR A N 1
ATOM 596 C CA . THR A 1 85 ? 20.399 3.800 -14.761 1.00 90.38 85 THR A CA 1
ATOM 597 C C . THR A 1 85 ? 19.077 3.175 -14.310 1.00 90.38 85 THR A C 1
ATOM 599 O O . THR A 1 85 ? 18.232 3.866 -13.744 1.00 90.38 85 THR A O 1
ATOM 602 N N . THR A 1 86 ? 18.904 1.862 -14.486 1.00 91.31 86 THR A N 1
ATOM 603 C CA . THR A 1 86 ? 17.692 1.145 -14.065 1.00 91.31 86 THR A CA 1
ATOM 604 C C . THR A 1 86 ? 17.502 1.197 -12.549 1.00 91.31 86 THR A C 1
ATOM 606 O O . THR A 1 86 ? 16.389 1.414 -12.073 1.00 91.31 86 THR A O 1
ATOM 609 N N . ALA A 1 87 ? 18.585 1.067 -11.777 1.00 92.44 87 ALA A N 1
ATOM 610 C CA . ALA A 1 87 ? 18.538 1.177 -10.319 1.00 92.44 87 ALA A CA 1
ATOM 611 C C . ALA A 1 87 ? 18.189 2.603 -9.858 1.00 92.44 87 ALA A C 1
ATOM 613 O O . ALA A 1 87 ? 17.399 2.775 -8.932 1.00 92.44 87 ALA A O 1
ATOM 614 N N . GLN A 1 88 ? 18.721 3.627 -10.533 1.00 92.44 88 GLN A N 1
ATOM 615 C CA . GLN A 1 88 ? 18.407 5.030 -10.231 1.00 92.44 88 GLN A CA 1
ATOM 616 C C . GLN A 1 88 ? 16.932 5.354 -10.497 1.00 92.44 88 GLN A C 1
ATOM 618 O O . GLN A 1 88 ? 16.275 6.002 -9.685 1.00 92.44 88 GLN A O 1
ATOM 623 N N . LEU A 1 89 ? 16.391 4.861 -11.613 1.00 93.19 89 LEU A N 1
ATOM 624 C CA . LEU A 1 89 ? 14.973 5.011 -11.944 1.00 93.19 89 LEU A CA 1
ATOM 625 C C . LEU A 1 89 ? 14.079 4.232 -10.970 1.00 93.19 89 LEU A C 1
ATOM 627 O O . LEU A 1 89 ? 13.018 4.729 -10.596 1.00 93.19 89 LEU A O 1
ATOM 631 N N . ALA A 1 90 ? 14.511 3.053 -10.511 1.00 93.25 90 ALA A N 1
ATOM 632 C CA . ALA A 1 90 ? 13.811 2.305 -9.468 1.00 93.25 90 ALA A CA 1
ATOM 633 C C . ALA A 1 90 ? 13.758 3.080 -8.144 1.00 93.25 90 ALA A C 1
ATOM 635 O O . ALA A 1 90 ? 12.693 3.169 -7.535 1.00 93.25 90 ALA A O 1
ATOM 636 N N . ASP A 1 91 ? 14.858 3.704 -7.723 1.00 92.31 91 ASP A N 1
ATOM 637 C CA . ASP A 1 91 ? 14.887 4.507 -6.497 1.00 92.31 91 ASP A CA 1
ATOM 638 C C . ASP A 1 91 ? 14.049 5.795 -6.618 1.00 92.31 91 ASP A C 1
ATOM 640 O O . ASP A 1 91 ? 13.304 6.159 -5.702 1.00 92.31 91 ASP A O 1
ATOM 644 N N . ALA A 1 92 ? 14.051 6.431 -7.794 1.00 92.94 92 ALA A N 1
ATOM 645 C CA . ALA A 1 92 ? 13.148 7.539 -8.104 1.00 92.94 92 ALA A CA 1
ATOM 646 C C . ALA A 1 92 ? 11.671 7.100 -8.071 1.00 92.94 92 ALA A C 1
ATOM 648 O O . ALA A 1 92 ? 10.816 7.795 -7.517 1.00 92.94 92 ALA A O 1
ATOM 649 N N . ALA A 1 93 ? 11.346 5.923 -8.611 1.00 93.44 93 ALA A N 1
ATOM 650 C CA . ALA A 1 93 ? 10.006 5.349 -8.514 1.00 93.44 93 ALA A CA 1
ATOM 651 C C . ALA A 1 93 ? 9.632 5.024 -7.058 1.00 93.44 93 ALA A C 1
ATOM 653 O O . ALA A 1 93 ? 8.491 5.235 -6.657 1.00 93.44 93 ALA A O 1
ATOM 654 N N . ARG A 1 94 ? 10.581 4.559 -6.242 1.00 91.69 94 ARG A N 1
ATOM 655 C CA . ARG A 1 94 ? 10.370 4.249 -4.822 1.00 91.69 94 ARG A CA 1
ATOM 656 C C . ARG A 1 94 ? 10.069 5.491 -3.995 1.00 91.69 94 ARG A C 1
ATOM 658 O O . ARG A 1 94 ? 9.055 5.533 -3.303 1.00 91.69 94 ARG A O 1
ATOM 665 N N . SER A 1 95 ? 10.943 6.490 -4.076 1.00 91.62 95 SER A N 1
ATOM 666 C CA . SER A 1 95 ? 10.853 7.743 -3.316 1.00 91.62 95 SER A CA 1
ATOM 667 C C . SER A 1 95 ? 9.631 8.577 -3.705 1.00 91.62 95 SER A C 1
ATOM 669 O O . SER A 1 95 ? 9.033 9.227 -2.853 1.00 91.62 95 SER A O 1
ATOM 671 N N . SER A 1 96 ? 9.200 8.493 -4.966 1.00 93.19 96 SER A N 1
ATOM 672 C CA . SER A 1 96 ? 7.982 9.141 -5.470 1.00 93.19 96 SER A CA 1
ATOM 673 C C . SER A 1 96 ? 6.699 8.319 -5.280 1.00 93.19 96 SER A C 1
ATOM 675 O O . SER A 1 96 ? 5.648 8.701 -5.805 1.00 93.19 96 SER A O 1
ATOM 677 N N . ALA A 1 97 ? 6.766 7.174 -4.590 1.00 89.81 97 ALA A N 1
ATOM 678 C CA . ALA A 1 97 ? 5.655 6.229 -4.441 1.00 89.81 97 ALA A CA 1
ATOM 679 C C . ALA A 1 97 ? 4.995 5.827 -5.784 1.00 89.81 97 ALA A C 1
ATOM 681 O O . ALA A 1 97 ? 3.790 5.603 -5.864 1.00 89.81 97 ALA A O 1
ATOM 682 N N . GLY A 1 98 ? 5.793 5.740 -6.851 1.00 90.56 98 GLY A N 1
ATOM 683 C CA . GLY A 1 98 ? 5.384 5.321 -8.194 1.00 90.56 98 GLY A CA 1
ATOM 684 C C . GLY A 1 98 ? 4.905 6.450 -9.101 1.00 90.56 98 GLY A C 1
ATOM 685 O O . GLY A 1 98 ? 4.753 6.230 -10.303 1.00 90.56 98 GLY A O 1
ATOM 686 N N . SER A 1 99 ? 4.717 7.664 -8.576 1.00 92.81 99 SER A N 1
ATOM 687 C CA . SER A 1 99 ? 4.220 8.802 -9.364 1.00 92.81 99 SER A CA 1
ATOM 688 C C . SER A 1 99 ? 5.189 9.261 -10.462 1.00 92.81 99 SER A C 1
ATOM 690 O O . SER A 1 99 ? 4.753 9.848 -11.450 1.00 92.81 99 SER A O 1
ATOM 692 N N . ALA A 1 100 ? 6.483 8.936 -10.357 1.00 93.44 100 ALA A N 1
ATOM 693 C CA . ALA A 1 100 ? 7.462 9.229 -11.403 1.00 93.44 100 ALA A CA 1
ATOM 694 C C . ALA A 1 100 ? 7.382 8.277 -12.617 1.00 93.44 100 ALA A C 1
ATOM 696 O O . ALA A 1 100 ? 7.836 8.640 -13.700 1.00 93.44 100 ALA A O 1
ATOM 697 N N . ILE A 1 101 ? 6.794 7.079 -12.484 1.00 93.00 101 ILE A N 1
ATOM 698 C CA . ILE A 1 101 ? 6.776 6.059 -13.553 1.00 93.00 101 ILE A CA 1
ATOM 699 C C . ILE A 1 101 ? 6.066 6.560 -14.831 1.00 93.00 101 ILE A C 1
ATOM 701 O O . ILE A 1 101 ? 6.631 6.415 -15.919 1.00 93.00 101 ILE A O 1
ATOM 705 N N . PRO A 1 102 ? 4.871 7.189 -14.763 1.00 93.44 102 PRO A N 1
ATOM 706 C CA . PRO A 1 102 ? 4.227 7.757 -15.948 1.00 93.44 102 PRO A CA 1
ATOM 707 C C . PRO A 1 102 ? 5.046 8.882 -16.592 1.00 93.44 102 PRO A C 1
ATOM 709 O O . PRO A 1 102 ? 5.073 8.988 -17.816 1.00 93.44 102 PRO A O 1
ATOM 712 N N . ALA A 1 103 ? 5.747 9.688 -15.786 1.00 92.69 103 ALA A N 1
ATOM 713 C CA . ALA A 1 103 ? 6.611 10.753 -16.288 1.00 92.69 103 ALA A CA 1
ATOM 714 C C . ALA A 1 103 ? 7.819 10.187 -17.053 1.00 92.69 103 ALA A C 1
ATOM 716 O O . ALA A 1 103 ? 8.108 10.654 -18.152 1.00 92.69 103 ALA A O 1
ATOM 717 N N . MET A 1 104 ? 8.462 9.129 -16.541 1.00 93.75 104 MET A N 1
ATOM 718 C CA . MET A 1 104 ? 9.540 8.413 -17.246 1.00 93.75 104 MET A CA 1
ATOM 719 C C . MET A 1 104 ? 9.058 7.845 -18.586 1.00 93.75 104 MET A C 1
ATOM 721 O O . MET A 1 104 ? 9.749 7.951 -19.599 1.00 93.75 104 MET A O 1
ATOM 725 N N . ARG A 1 105 ? 7.843 7.281 -18.611 1.00 92.75 105 ARG A N 1
ATOM 726 C CA . ARG A 1 105 ? 7.226 6.786 -19.848 1.00 92.75 105 ARG A CA 1
ATOM 727 C C . ARG A 1 105 ? 6.989 7.923 -20.848 1.00 92.75 105 ARG A C 1
ATOM 729 O O . ARG A 1 105 ? 7.301 7.764 -22.023 1.00 92.75 105 ARG A O 1
ATOM 736 N N . GLY A 1 106 ? 6.488 9.070 -20.385 1.00 91.75 106 GLY A N 1
ATOM 737 C CA . GLY A 1 106 ? 6.282 10.262 -21.216 1.00 91.75 106 GLY A CA 1
ATOM 738 C C . GLY A 1 106 ? 7.579 10.876 -21.756 1.00 91.75 106 GLY A C 1
ATOM 739 O O . GLY A 1 106 ? 7.576 11.443 -22.842 1.00 91.75 106 GLY A O 1
ATOM 740 N N . GLN A 1 107 ? 8.693 10.712 -21.038 1.00 92.38 107 GLN A N 1
ATOM 741 C CA . GLN A 1 107 ? 10.032 11.131 -21.473 1.00 92.38 107 GLN A CA 1
ATOM 742 C C . GLN A 1 107 ? 10.683 10.163 -22.478 1.00 92.38 107 GLN A C 1
ATOM 744 O O . GLN A 1 107 ? 11.775 10.440 -22.967 1.00 92.38 107 GLN A O 1
ATOM 749 N N . GLY A 1 108 ? 10.039 9.035 -22.797 1.00 91.00 108 GLY A N 1
ATOM 750 C CA . GLY A 1 108 ? 10.560 8.065 -23.760 1.00 91.00 108 GLY A CA 1
ATOM 751 C C . GLY A 1 108 ? 11.673 7.171 -23.210 1.00 91.00 108 GLY A C 1
ATOM 752 O O . GLY A 1 108 ? 12.492 6.682 -23.989 1.00 91.00 108 GLY A O 1
ATOM 753 N N . VAL A 1 109 ? 11.724 6.941 -21.889 1.00 92.44 109 VAL A N 1
ATOM 754 C CA . VAL A 1 109 ? 12.663 5.971 -21.301 1.00 92.44 109 VAL A CA 1
ATOM 755 C C . VAL A 1 109 ? 12.439 4.593 -21.951 1.00 92.44 109 VAL A C 1
ATOM 757 O O . VAL A 1 109 ? 11.299 4.118 -21.965 1.00 92.44 109 VAL A O 1
ATOM 760 N N . PRO A 1 110 ? 13.489 3.933 -22.484 1.00 91.56 110 PRO A N 1
ATOM 761 C CA . PRO A 1 110 ? 13.350 2.648 -23.165 1.00 91.56 110 PRO A CA 1
ATOM 762 C C . PRO A 1 110 ? 12.686 1.581 -22.285 1.00 91.56 110 PRO A C 1
ATOM 764 O O . PRO A 1 110 ? 13.038 1.448 -21.112 1.00 91.56 110 PRO A O 1
ATOM 767 N N . GLY A 1 111 ? 11.797 0.764 -22.865 1.00 89.88 111 GLY A N 1
ATOM 768 C CA . GLY A 1 111 ? 11.103 -0.327 -22.154 1.00 89.88 111 GLY A CA 1
ATOM 769 C C . GLY A 1 111 ? 12.062 -1.289 -21.448 1.00 89.88 111 GLY A C 1
ATOM 770 O O . GLY A 1 111 ? 11.890 -1.581 -20.275 1.00 89.88 111 GLY A O 1
ATOM 771 N N . GLN A 1 112 ? 13.193 -1.625 -22.075 1.00 89.75 112 GLN A N 1
ATOM 772 C CA . GLN A 1 112 ? 14.251 -2.445 -21.459 1.00 89.75 112 GLN A CA 1
ATOM 773 C C . GLN A 1 112 ? 14.791 -1.905 -20.116 1.00 89.75 112 GLN A C 1
ATOM 775 O O . GLN A 1 112 ? 15.308 -2.671 -19.307 1.00 89.75 112 GLN A O 1
ATOM 780 N N . VAL A 1 113 ? 14.684 -0.593 -19.873 1.00 91.81 113 VAL A N 1
ATOM 781 C CA . VAL A 1 113 ? 15.068 0.061 -18.612 1.00 91.81 113 VAL A CA 1
ATOM 782 C C . VAL A 1 113 ? 13.844 0.269 -17.718 1.00 91.81 113 VAL A C 1
ATOM 784 O O . VAL A 1 113 ? 13.925 0.099 -16.505 1.00 91.81 113 VAL A O 1
ATOM 787 N N . LEU A 1 114 ? 12.702 0.636 -18.297 1.00 93.25 114 LEU A N 1
ATOM 788 C CA . LEU A 1 114 ? 11.504 0.987 -17.538 1.00 93.25 114 LEU A CA 1
ATOM 789 C C . LEU A 1 114 ? 10.714 -0.236 -17.050 1.00 93.25 114 LEU A C 1
ATOM 791 O O . LEU A 1 114 ? 10.169 -0.209 -15.949 1.00 93.25 114 LEU A O 1
ATOM 795 N N . ASP A 1 115 ? 10.661 -1.318 -17.817 1.00 93.69 115 ASP A N 1
ATOM 796 C CA . ASP A 1 115 ? 9.877 -2.512 -17.490 1.00 93.69 115 ASP A CA 1
ATOM 797 C C . ASP A 1 115 ? 10.369 -3.207 -16.209 1.00 93.69 115 ASP A C 1
ATOM 799 O O . ASP A 1 115 ? 9.531 -3.523 -15.358 1.00 93.69 115 ASP A O 1
ATOM 803 N N . PRO A 1 116 ? 11.690 -3.360 -15.963 1.00 93.06 116 PRO A N 1
ATOM 804 C CA . PRO A 1 116 ? 12.185 -3.857 -14.680 1.00 93.06 116 PRO A CA 1
ATOM 805 C C . PRO A 1 116 ? 11.812 -2.953 -13.494 1.00 93.06 116 PRO A C 1
ATOM 807 O O . PRO A 1 116 ? 11.507 -3.449 -12.408 1.00 93.06 116 PRO A O 1
ATOM 810 N N . VAL A 1 117 ? 11.775 -1.629 -13.696 1.00 93.38 117 VAL A N 1
ATOM 811 C CA . VAL A 1 117 ? 11.349 -0.657 -12.671 1.00 93.38 117 VAL A CA 1
ATOM 812 C C . VAL A 1 117 ? 9.862 -0.821 -12.355 1.00 93.38 117 VAL A C 1
ATOM 814 O O . VAL A 1 117 ? 9.472 -0.885 -11.186 1.00 93.38 117 VAL A O 1
ATOM 817 N N . VAL A 1 118 ? 9.026 -0.941 -13.389 1.00 93.50 118 VAL A N 1
ATOM 818 C CA . VAL A 1 118 ? 7.582 -1.179 -13.251 1.00 93.50 118 VAL A CA 1
ATOM 819 C C . VAL A 1 118 ? 7.318 -2.515 -12.554 1.00 93.50 118 VAL A C 1
ATOM 821 O O . VAL A 1 118 ? 6.477 -2.578 -11.656 1.00 93.50 118 VAL A O 1
ATOM 824 N N . ALA A 1 119 ? 8.057 -3.568 -12.910 1.00 92.25 119 ALA A N 1
ATOM 825 C CA . ALA A 1 119 ? 7.949 -4.882 -12.281 1.00 92.25 119 ALA A CA 1
ATOM 826 C C . ALA A 1 119 ? 8.336 -4.841 -10.793 1.00 92.25 119 ALA A C 1
ATOM 828 O O . ALA A 1 119 ? 7.607 -5.371 -9.948 1.00 92.25 119 ALA A O 1
ATOM 829 N N . ALA A 1 120 ? 9.432 -4.159 -10.448 1.00 92.31 120 ALA A N 1
ATOM 830 C CA . ALA A 1 120 ? 9.846 -3.977 -9.059 1.00 92.31 120 ALA A CA 1
ATOM 831 C C . ALA A 1 120 ? 8.801 -3.189 -8.248 1.00 92.31 120 ALA A C 1
ATOM 833 O O . ALA A 1 120 ? 8.459 -3.581 -7.128 1.00 92.31 120 ALA A O 1
ATOM 834 N N . PHE A 1 121 ? 8.225 -2.128 -8.823 1.00 93.44 121 PHE A N 1
ATOM 835 C CA . PHE A 1 121 ? 7.153 -1.358 -8.187 1.00 93.44 121 PHE A CA 1
ATOM 836 C C . PHE A 1 121 ? 5.876 -2.187 -7.974 1.00 93.44 121 PHE A C 1
ATOM 838 O O . PHE A 1 121 ? 5.281 -2.164 -6.890 1.00 93.44 121 PHE A O 1
ATOM 845 N N . ALA A 1 122 ? 5.469 -2.964 -8.980 1.00 92.94 122 ALA A N 1
ATOM 846 C CA . ALA A 1 122 ? 4.317 -3.856 -8.884 1.00 92.94 122 ALA A CA 1
ATOM 847 C C . ALA A 1 122 ? 4.521 -4.936 -7.807 1.00 92.94 122 ALA A C 1
ATOM 849 O O . ALA A 1 122 ? 3.599 -5.226 -7.040 1.00 92.94 122 ALA A O 1
ATOM 850 N N . SER A 1 123 ? 5.736 -5.482 -7.697 1.00 91.12 123 SER A N 1
ATOM 851 C CA . SER A 1 123 ? 6.110 -6.428 -6.638 1.00 91.12 123 SER A CA 1
ATOM 852 C C . SER A 1 123 ? 6.012 -5.794 -5.246 1.00 91.12 123 SER A C 1
ATOM 854 O O . SER A 1 123 ? 5.386 -6.361 -4.346 1.00 91.12 123 SER A O 1
ATOM 856 N N . GLY A 1 124 ? 6.532 -4.574 -5.082 1.00 90.62 124 GLY A N 1
ATOM 857 C CA . GLY A 1 124 ? 6.374 -3.804 -3.847 1.00 90.62 124 GLY A CA 1
ATOM 858 C C . GLY A 1 124 ? 4.906 -3.581 -3.479 1.00 90.62 124 GLY A C 1
ATOM 859 O O . GLY A 1 124 ? 4.499 -3.823 -2.342 1.00 90.62 124 GLY A O 1
ATOM 860 N N . THR A 1 125 ? 4.082 -3.204 -4.457 1.00 92.12 125 THR A N 1
ATOM 861 C CA . THR A 1 125 ? 2.643 -2.986 -4.249 1.00 92.12 125 THR A CA 1
ATOM 862 C C . THR A 1 125 ? 1.941 -4.276 -3.826 1.00 92.12 125 THR A C 1
ATOM 864 O O . THR A 1 125 ? 1.110 -4.260 -2.919 1.00 92.12 125 THR A O 1
ATOM 867 N N . ARG A 1 126 ? 2.306 -5.420 -4.416 1.00 93.38 126 ARG A N 1
ATOM 868 C CA . ARG A 1 126 ? 1.774 -6.730 -4.017 1.00 93.38 126 ARG A CA 1
ATOM 869 C C . ARG A 1 126 ? 2.079 -7.044 -2.550 1.00 93.38 126 ARG A C 1
ATOM 871 O O . ARG A 1 126 ? 1.178 -7.476 -1.835 1.00 93.38 126 ARG A O 1
ATOM 878 N N . TRP A 1 127 ? 3.306 -6.806 -2.090 1.00 91.75 127 TRP A N 1
ATOM 879 C CA . TRP A 1 127 ? 3.675 -7.005 -0.683 1.00 91.75 127 TRP A CA 1
ATOM 880 C C . TRP A 1 127 ? 2.940 -6.051 0.258 1.00 91.75 127 TRP A C 1
ATOM 882 O O . TRP A 1 127 ? 2.450 -6.485 1.302 1.00 91.75 127 TRP A O 1
ATOM 892 N N . ALA A 1 128 ? 2.779 -4.786 -0.135 1.00 91.38 128 ALA A N 1
ATOM 893 C CA . ALA A 1 128 ? 1.971 -3.831 0.616 1.00 91.38 128 ALA A CA 1
ATOM 894 C C . ALA A 1 128 ? 0.515 -4.313 0.763 1.00 91.38 128 ALA A C 1
ATOM 896 O O . ALA A 1 128 ? -0.014 -4.325 1.874 1.00 91.38 128 ALA A O 1
ATOM 897 N N . LEU A 1 129 ? -0.104 -4.811 -0.312 1.00 92.06 129 LEU A N 1
ATOM 898 C CA . LEU A 1 129 ? -1.467 -5.355 -0.274 1.00 92.06 129 LEU A CA 1
ATOM 899 C C . LEU A 1 129 ? -1.583 -6.590 0.627 1.00 92.06 129 LEU A C 1
ATOM 901 O O . LEU A 1 129 ? -2.501 -6.667 1.440 1.00 92.06 129 LEU A O 1
ATOM 905 N N . VAL A 1 130 ? -0.643 -7.534 0.533 1.00 92.69 130 VAL A N 1
ATOM 906 C CA . VAL A 1 130 ? -0.625 -8.723 1.404 1.00 92.69 130 VAL A CA 1
ATOM 907 C C . VAL A 1 130 ? -0.490 -8.317 2.873 1.00 92.69 130 VAL A C 1
ATOM 909 O O . VAL A 1 130 ? -1.212 -8.840 3.720 1.00 92.69 130 VAL A O 1
ATOM 912 N N . SER A 1 131 ? 0.374 -7.345 3.179 1.00 91.50 131 SER A N 1
ATOM 913 C CA . SER A 1 131 ? 0.533 -6.835 4.544 1.00 91.50 131 SER A CA 1
ATOM 914 C C . SER A 1 131 ? -0.731 -6.146 5.066 1.00 91.50 131 SER A C 1
ATOM 916 O O . SER A 1 131 ? -1.094 -6.328 6.226 1.00 91.50 131 SER A O 1
ATOM 918 N N . ALA A 1 132 ? -1.445 -5.416 4.204 1.00 89.44 132 ALA A N 1
ATOM 919 C CA . ALA A 1 132 ? -2.708 -4.782 4.556 1.00 89.44 132 ALA A CA 1
ATOM 920 C C . ALA A 1 132 ? -3.780 -5.833 4.872 1.00 89.44 132 ALA A C 1
ATOM 922 O O . ALA A 1 132 ? -4.466 -5.722 5.885 1.00 89.44 132 ALA A O 1
ATOM 923 N N . ILE A 1 133 ? -3.876 -6.893 4.063 1.00 92.38 133 ILE A N 1
ATOM 924 C CA . ILE A 1 133 ? -4.777 -8.024 4.328 1.00 92.38 133 ILE A CA 1
ATOM 925 C C . ILE A 1 133 ? -4.422 -8.687 5.665 1.00 92.38 133 ILE A C 1
ATOM 927 O O . ILE A 1 133 ? -5.312 -8.932 6.477 1.00 92.38 133 ILE A O 1
ATOM 931 N N . ALA A 1 134 ? -3.137 -8.932 5.933 1.00 92.56 134 ALA A N 1
ATOM 932 C CA . ALA A 1 134 ? -2.696 -9.511 7.199 1.00 92.56 134 ALA A CA 1
ATOM 933 C C . ALA A 1 134 ? -3.073 -8.626 8.401 1.00 92.56 134 ALA A C 1
ATOM 935 O O . ALA A 1 134 ? -3.616 -9.128 9.383 1.00 92.56 134 ALA A O 1
ATOM 936 N N . ALA A 1 135 ? -2.866 -7.309 8.309 1.00 90.19 135 ALA A N 1
ATOM 937 C CA . ALA A 1 135 ? -3.271 -6.374 9.356 1.00 90.19 135 ALA A CA 1
ATOM 938 C C . ALA A 1 135 ? -4.791 -6.346 9.567 1.00 90.19 135 ALA A C 1
ATOM 940 O O . ALA A 1 135 ? -5.240 -6.302 10.712 1.00 90.19 135 ALA A O 1
ATOM 941 N N . LEU A 1 136 ? -5.588 -6.435 8.496 1.00 88.50 136 LEU A N 1
ATOM 942 C CA . LEU A 1 136 ? -7.046 -6.547 8.599 1.00 88.50 136 LEU A CA 1
ATOM 943 C C . LEU A 1 136 ? -7.470 -7.837 9.308 1.00 88.50 136 LEU A C 1
ATOM 945 O O . LEU A 1 136 ? -8.345 -7.792 10.170 1.00 88.50 136 LEU A O 1
ATOM 949 N N . VAL A 1 137 ? -6.832 -8.970 9.000 1.00 92.25 137 VAL A N 1
ATOM 950 C CA . VAL A 1 137 ? -7.096 -10.250 9.679 1.00 92.25 137 VAL A CA 1
ATOM 951 C C . VAL A 1 137 ? -6.738 -10.164 11.163 1.00 92.25 137 VAL A C 1
ATOM 953 O O . VAL A 1 137 ? -7.533 -10.579 12.003 1.00 92.25 137 VAL A O 1
ATOM 956 N N . ILE A 1 138 ? -5.587 -9.580 11.506 1.00 91.31 138 ILE A N 1
ATOM 957 C CA . ILE A 1 138 ? -5.174 -9.382 12.904 1.00 91.31 138 ILE A CA 1
ATOM 958 C C . ILE A 1 138 ? -6.174 -8.479 13.638 1.00 91.31 138 ILE A C 1
ATOM 960 O O . ILE A 1 138 ? -6.623 -8.826 14.729 1.00 91.31 138 ILE A O 1
ATOM 964 N N . GLY A 1 139 ? -6.565 -7.355 13.031 1.00 87.06 139 GLY A N 1
ATOM 965 C CA . GLY A 1 139 ? -7.556 -6.441 13.600 1.00 87.06 139 GLY A CA 1
ATOM 966 C C . GLY A 1 139 ? -8.918 -7.107 13.805 1.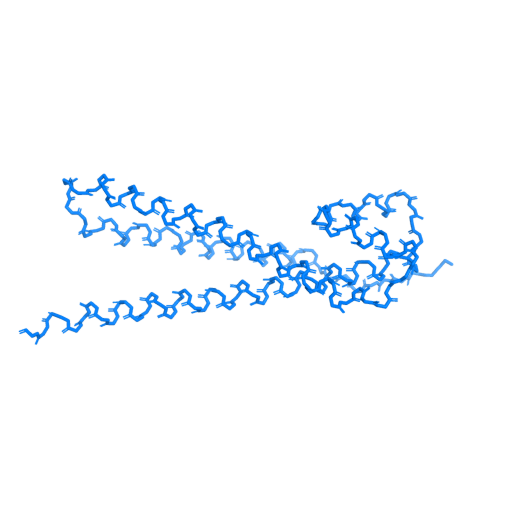00 87.06 139 GLY A C 1
ATOM 967 O O . GLY A 1 139 ? -9.537 -6.936 14.855 1.00 87.06 139 GLY A O 1
ATOM 968 N N . PHE A 1 140 ? -9.355 -7.926 12.847 1.00 87.69 140 PHE A N 1
ATOM 969 C CA . PHE A 1 140 ? -10.584 -8.709 12.952 1.00 87.69 140 PHE A CA 1
ATOM 970 C C . PHE A 1 140 ? -10.524 -9.727 14.099 1.00 87.69 140 PHE A C 1
ATOM 972 O O . PHE A 1 140 ? -11.457 -9.803 14.897 1.00 87.69 140 PHE A O 1
ATOM 979 N N . LEU A 1 141 ? -9.422 -10.474 14.225 1.00 91.31 141 LEU A N 1
ATOM 980 C CA . LEU A 1 141 ? -9.228 -11.435 15.315 1.00 91.31 141 LEU A CA 1
ATOM 981 C C . LEU A 1 141 ? -9.205 -10.744 16.682 1.00 91.31 141 LEU A C 1
ATOM 983 O O . LEU A 1 141 ? -9.867 -11.212 17.607 1.00 91.31 141 LEU A O 1
ATOM 987 N N . ALA A 1 142 ? -8.508 -9.613 16.802 1.00 87.12 142 ALA A N 1
ATOM 988 C CA . ALA A 1 142 ? -8.478 -8.826 18.031 1.00 87.12 142 ALA A CA 1
ATOM 989 C C . ALA A 1 142 ? -9.884 -8.340 18.421 1.00 87.12 142 ALA A C 1
ATOM 991 O O . ALA A 1 142 ? -10.308 -8.533 19.561 1.00 87.12 142 ALA A O 1
ATOM 992 N N . ALA A 1 143 ? -10.641 -7.789 17.467 1.00 84.88 143 ALA A N 1
ATOM 993 C CA . ALA A 1 143 ? -12.022 -7.365 17.695 1.00 84.88 143 ALA A CA 1
ATOM 994 C C . ALA A 1 143 ? -12.923 -8.539 18.119 1.00 84.88 143 ALA A C 1
ATOM 996 O O . ALA A 1 143 ? -13.719 -8.417 19.054 1.00 84.88 143 ALA A O 1
ATOM 997 N N . PHE A 1 144 ? -12.766 -9.699 17.477 1.00 87.25 144 PHE A N 1
ATOM 998 C CA . PHE A 1 144 ? -13.518 -10.906 17.812 1.00 87.25 144 PHE A CA 1
ATOM 999 C C . PHE A 1 144 ? -13.192 -11.424 19.222 1.00 87.25 144 PHE A C 1
ATOM 1001 O O . PHE A 1 144 ? -14.099 -11.789 19.972 1.00 87.25 144 PHE A O 1
ATOM 1008 N N . MET A 1 145 ? -11.916 -11.415 19.617 1.00 88.94 145 MET A N 1
ATOM 1009 C CA . MET A 1 145 ? -11.482 -11.811 20.962 1.00 88.94 145 MET A CA 1
ATOM 1010 C C . MET A 1 145 ? -12.044 -10.885 22.043 1.00 88.94 145 MET A C 1
ATOM 1012 O O . MET A 1 145 ? -12.549 -11.379 23.050 1.00 88.94 145 MET A O 1
ATOM 1016 N N . VAL A 1 146 ? -12.020 -9.567 21.819 1.00 85.94 146 VAL A N 1
ATOM 1017 C CA . VAL A 1 146 ? -12.603 -8.581 22.745 1.00 85.94 146 VAL A CA 1
ATOM 1018 C C . VAL A 1 146 ? -14.111 -8.792 22.889 1.00 85.94 146 VAL A C 1
ATOM 1020 O O . VAL A 1 146 ? -14.622 -8.834 24.007 1.00 85.94 146 VAL A O 1
ATOM 1023 N N . SER A 1 147 ? -14.822 -9.014 21.778 1.00 80.81 147 SER A N 1
ATOM 1024 C CA . SER A 1 147 ? -16.262 -9.300 21.808 1.00 80.81 147 SER A CA 1
ATOM 1025 C 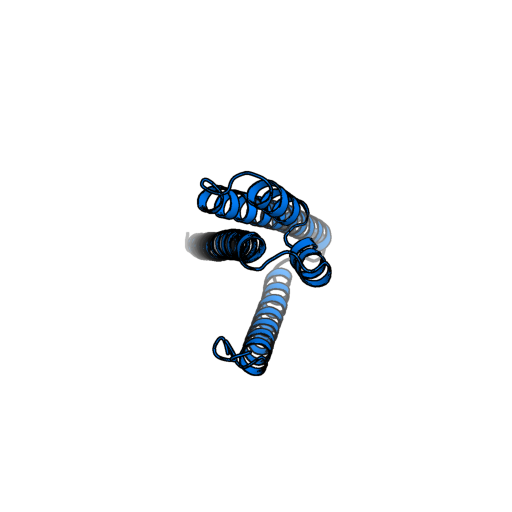C . SER A 1 147 ? -16.592 -10.602 22.547 1.00 80.81 147 SER A C 1
ATOM 1027 O O . SER A 1 147 ? -17.608 -10.685 23.238 1.00 80.81 147 SER A O 1
ATOM 1029 N N . LYS A 1 148 ? -15.737 -11.627 22.434 1.00 80.38 148 LYS A N 1
ATOM 1030 C CA . LYS A 1 148 ? -15.907 -12.882 23.175 1.00 80.38 148 LYS A CA 1
ATOM 1031 C C . LYS A 1 148 ? -15.655 -12.697 24.674 1.00 80.38 148 LYS A C 1
ATOM 1033 O O . LYS A 1 148 ? -16.418 -13.239 25.467 1.00 80.38 148 LYS A O 1
ATOM 1038 N N . ALA A 1 149 ? -14.624 -11.942 25.054 1.00 77.25 149 ALA A N 1
ATOM 1039 C CA . ALA A 1 149 ? -14.294 -11.675 26.454 1.00 77.25 149 ALA A CA 1
ATOM 1040 C C . ALA A 1 149 ? -15.414 -10.897 27.164 1.00 77.25 149 ALA A C 1
ATOM 1042 O O . ALA A 1 149 ? -15.852 -11.311 28.232 1.00 77.25 149 ALA A O 1
ATOM 1043 N N . SER A 1 150 ? -15.981 -9.868 26.522 1.00 71.38 150 SER A N 1
ATOM 1044 C CA . SER A 1 150 ? -17.063 -9.074 27.128 1.00 71.38 150 SER A CA 1
ATOM 1045 C C . SER A 1 150 ? -18.365 -9.859 27.343 1.00 71.38 150 SER A C 1
ATOM 1047 O O . SER A 1 150 ? -19.223 -9.429 28.107 1.00 71.38 150 SER A O 1
ATOM 1049 N N . ARG A 1 151 ? -18.552 -10.994 26.654 1.00 67.12 151 ARG A N 1
ATOM 1050 C CA . ARG A 1 151 ? -19.708 -11.886 26.846 1.00 67.12 151 ARG A CA 1
ATOM 1051 C C . ARG A 1 151 ? -19.517 -12.875 27.999 1.00 67.12 151 ARG A C 1
ATOM 1053 O O . ARG A 1 151 ? -20.510 -13.430 28.457 1.00 67.12 151 ARG A O 1
ATOM 1060 N N . GLY A 1 152 ? -18.281 -13.110 28.445 1.00 58.62 152 GLY A N 1
ATOM 1061 C CA . GLY A 1 152 ? -17.972 -14.013 29.561 1.00 58.62 152 GLY A CA 1
ATOM 1062 C C . GLY A 1 152 ? -18.295 -13.418 30.933 1.00 58.62 152 GLY A C 1
ATOM 1063 O O . GLY A 1 152 ? -18.754 -14.140 31.811 1.00 58.62 152 GLY A O 1
ATOM 1064 N N . ASP A 1 153 ? -18.149 -12.101 31.084 1.00 55.34 153 ASP A N 1
ATOM 1065 C CA . ASP A 1 153 ? -18.323 -11.400 32.367 1.00 55.34 153 ASP A CA 1
ATOM 1066 C C . ASP A 1 153 ? -19.794 -11.175 32.768 1.00 55.34 153 ASP A C 1
ATOM 1068 O O . ASP A 1 153 ? -20.076 -10.724 33.870 1.00 55.34 153 ASP A O 1
ATOM 1072 N N . VAL A 1 154 ? -20.759 -11.506 31.901 1.00 54.47 154 VAL A N 1
ATOM 1073 C CA . VAL A 1 154 ? -22.205 -11.346 32.175 1.00 54.47 154 VAL A CA 1
ATOM 1074 C C . VAL A 1 154 ? -22.803 -12.589 32.869 1.00 54.47 154 VAL A C 1
ATOM 1076 O O . VAL A 1 154 ? -24.002 -12.638 33.131 1.00 54.47 154 VAL A O 1
ATOM 1079 N N . HIS A 1 155 ? -22.000 -13.621 33.155 1.00 48.69 155 HIS A N 1
ATOM 1080 C CA . HIS A 1 155 ? -22.469 -14.892 33.736 1.00 48.69 155 HIS A CA 1
ATOM 1081 C C . HIS A 1 155 ? -21.761 -15.325 35.031 1.00 48.69 155 HIS A C 1
ATOM 1083 O O . HIS A 1 155 ? -21.950 -16.465 35.458 1.00 48.69 155 HIS A O 1
ATOM 1089 N N . ASN A 1 156 ? -20.986 -14.442 35.666 1.00 43.69 156 ASN A N 1
ATOM 1090 C CA . ASN A 1 156 ? -20.379 -14.677 36.981 1.00 43.69 156 ASN A CA 1
ATOM 1091 C C . ASN A 1 156 ? -20.791 -13.589 37.975 1.00 43.69 156 ASN A C 1
ATOM 1093 O O . ASN A 1 156 ? -20.757 -13.879 39.189 1.00 43.69 156 ASN A O 1
#

Organism: Corynebacterium urealyticum (strain ATCC 43042 / DSM 7109) (NCBI:txid504474)